Protein AF-A0A1C6HY02-F1 (afdb_monomer_lite)

Foldseek 3Di:
DPPPPPFFWKAFQNFTWGWDDKDKDKDWFPWDPDDVTGRTGIDIAMWIWIAGPVRDIDTHHPVRIDTPPPCVVVDDDDDD

pLDDT: mean 90.78, std 12.6, range [40.19, 98.38]

Sequence (80 aa):
MKIEVGLRPCKVNGKKALFHTWSNKSQIVPPSALMGGDNGGVLKYTVGIVEFENGAVGECLPNAIQFLDNKLNDYCFNQE

Structure (mmCIF, N/CA/C/O backbone):
data_AF-A0A1C6HY02-F1
#
_entry.id   AF-A0A1C6HY02-F1
#
loop_
_atom_site.group_PDB
_atom_site.id
_atom_site.type_symbol
_atom_site.label_atom_id
_atom_site.label_alt_id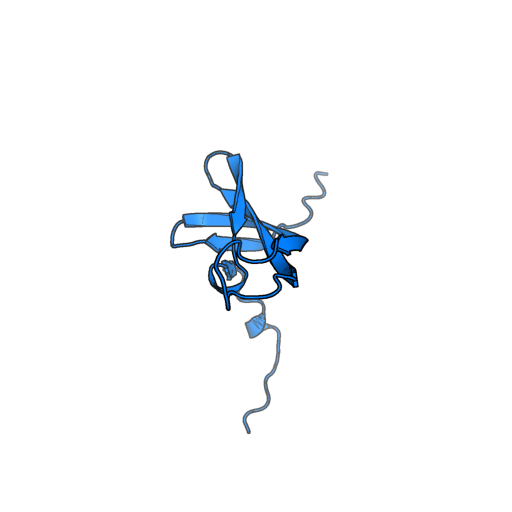
_atom_site.label_comp_id
_atom_site.label_asym_id
_atom_site.label_entity_id
_atom_site.label_seq_id
_atom_site.pdbx_PDB_ins_code
_atom_site.Cartn_x
_atom_site.Cartn_y
_atom_site.Cartn_z
_atom_site.occupancy
_atom_site.B_iso_or_equiv
_atom_site.auth_seq_id
_atom_site.auth_comp_id
_atom_site.auth_asym_id
_atom_site.auth_atom_id
_atom_site.pdbx_PDB_model_num
ATOM 1 N N . MET A 1 1 ? -27.067 2.018 8.926 1.00 40.19 1 MET A N 1
ATOM 2 C CA . MET A 1 1 ? -26.036 0.987 9.158 1.00 40.19 1 MET A CA 1
ATOM 3 C C . MET A 1 1 ? -24.931 1.223 8.138 1.00 40.19 1 MET A C 1
ATOM 5 O O . MET A 1 1 ? -25.134 0.924 6.970 1.00 40.19 1 MET A O 1
ATOM 9 N N . LYS A 1 2 ? -23.834 1.886 8.523 1.00 44.22 2 LYS A N 1
ATOM 10 C CA . LYS A 1 2 ? -22.655 1.978 7.655 1.00 44.22 2 LYS A CA 1
ATOM 11 C C . LYS A 1 2 ? -21.942 0.638 7.772 1.00 44.22 2 LYS A C 1
ATOM 13 O O . LYS A 1 2 ? -21.458 0.305 8.847 1.00 44.22 2 LYS A O 1
ATOM 18 N N . ILE A 1 3 ? -21.944 -0.145 6.703 1.00 45.59 3 ILE A N 1
ATOM 19 C CA . ILE A 1 3 ? -21.050 -1.294 6.593 1.00 45.59 3 ILE A CA 1
ATOM 20 C C . ILE A 1 3 ? -19.674 -0.687 6.306 1.00 45.59 3 ILE A C 1
ATOM 22 O O . ILE A 1 3 ? -19.306 -0.477 5.154 1.00 45.59 3 ILE A O 1
ATOM 26 N N . GLU A 1 4 ? -18.963 -0.278 7.356 1.00 59.75 4 GLU A N 1
ATOM 27 C CA . GLU A 1 4 ? -17.545 0.051 7.244 1.00 59.75 4 GLU A CA 1
ATOM 28 C C . GLU A 1 4 ? -16.816 -1.272 7.043 1.00 59.75 4 GLU A C 1
ATOM 30 O O . GLU A 1 4 ? -16.598 -2.040 7.978 1.00 59.75 4 GLU A O 1
ATOM 35 N N . VAL A 1 5 ? -16.506 -1.582 5.785 1.00 61.22 5 VAL A N 1
ATOM 36 C CA . VAL A 1 5 ? -15.542 -2.628 5.454 1.00 61.22 5 VAL A CA 1
ATOM 37 C C . VAL A 1 5 ? -14.237 -2.184 6.110 1.00 61.22 5 VAL A C 1
ATOM 39 O O . VAL A 1 5 ? -13.607 -1.244 5.636 1.00 61.22 5 VAL A O 1
ATOM 42 N N . GLY A 1 6 ? -13.919 -2.762 7.272 1.00 79.38 6 GLY A N 1
ATOM 43 C CA . GLY A 1 6 ? -12.859 -2.285 8.156 1.00 79.38 6 GLY A CA 1
ATOM 44 C C . GLY A 1 6 ? -11.500 -2.323 7.469 1.00 79.38 6 GLY A C 1
ATOM 45 O O . GLY A 1 6 ? -10.828 -3.356 7.469 1.00 79.38 6 GLY A O 1
ATOM 46 N N . LEU A 1 7 ? -11.110 -1.201 6.863 1.00 92.56 7 LEU A N 1
ATOM 47 C CA . LEU A 1 7 ? -9.787 -1.024 6.283 1.00 92.56 7 LEU A CA 1
ATOM 48 C C . LEU A 1 7 ? -8.740 -1.214 7.378 1.00 92.56 7 LEU A C 1
ATOM 50 O O . LEU A 1 7 ? -8.932 -0.808 8.527 1.00 92.56 7 LEU A O 1
ATOM 54 N N . ARG A 1 8 ? -7.618 -1.846 7.029 1.00 94.88 8 ARG A N 1
ATOM 55 C CA . ARG A 1 8 ? -6.577 -2.128 8.020 1.00 94.88 8 ARG A CA 1
ATOM 56 C C . ARG A 1 8 ? -5.770 -0.853 8.278 1.00 94.88 8 ARG A C 1
ATOM 58 O O . ARG A 1 8 ? -5.185 -0.327 7.328 1.00 94.88 8 ARG A O 1
ATOM 65 N N . PRO A 1 9 ? -5.674 -0.364 9.525 1.00 96.25 9 PRO A N 1
ATOM 66 C CA . PRO A 1 9 ? -4.788 0.745 9.840 1.00 96.25 9 PRO A CA 1
ATOM 67 C C . PRO A 1 9 ? -3.330 0.315 9.661 1.00 96.25 9 PRO A C 1
ATOM 69 O O . PRO A 1 9 ? -2.924 -0.780 10.066 1.00 96.25 9 PRO A O 1
ATOM 72 N N . CYS A 1 10 ? -2.526 1.190 9.070 1.00 97.56 10 CYS A N 1
ATOM 73 C CA . CYS A 1 10 ? -1.105 0.966 8.859 1.00 97.56 10 CYS A CA 1
ATOM 74 C C . CYS A 1 10 ? -0.280 2.239 9.085 1.00 97.56 10 CYS A C 1
ATOM 76 O O . CYS A 1 10 ? -0.804 3.348 9.209 1.00 97.56 10 CYS A O 1
ATOM 78 N N . LYS A 1 11 ? 1.042 2.080 9.116 1.00 97.81 11 LYS A N 1
ATOM 79 C CA . LYS A 1 11 ? 2.007 3.163 8.920 1.00 97.81 11 LYS A CA 1
ATOM 80 C C . LYS A 1 11 ? 2.787 2.921 7.640 1.00 97.81 11 LYS A C 1
ATOM 82 O O . LYS A 1 11 ? 3.201 1.794 7.384 1.00 97.81 11 LYS A O 1
ATOM 87 N N . VAL A 1 12 ? 3.018 3.988 6.884 1.00 97.62 12 VAL A N 1
ATOM 88 C CA . VAL A 1 12 ? 3.898 4.008 5.715 1.00 97.62 12 VAL A CA 1
ATOM 89 C C . VAL A 1 12 ? 4.957 5.075 5.931 1.00 97.62 12 VAL A C 1
ATOM 91 O O . VAL A 1 12 ? 4.627 6.253 6.075 1.00 97.62 12 VAL A O 1
ATOM 94 N N . ASN A 1 13 ? 6.227 4.665 6.006 1.00 93.56 13 ASN A N 1
ATOM 95 C CA . ASN A 1 13 ? 7.361 5.557 6.293 1.00 93.56 13 ASN A CA 1
ATOM 96 C C . ASN A 1 13 ? 7.109 6.477 7.509 1.00 93.56 13 ASN A C 1
ATOM 98 O O . ASN A 1 13 ? 7.341 7.684 7.463 1.00 93.56 13 ASN A O 1
ATOM 102 N N . GLY A 1 14 ? 6.550 5.912 8.584 1.00 93.81 14 GLY A N 1
ATOM 103 C CA . GLY A 1 14 ? 6.223 6.629 9.823 1.00 93.81 14 GLY A CA 1
ATOM 104 C C . GLY A 1 14 ? 4.902 7.413 9.817 1.00 93.81 14 GLY A C 1
ATOM 105 O O . GLY A 1 14 ? 4.447 7.812 10.888 1.00 93.81 14 GLY A O 1
ATOM 106 N N . LYS A 1 15 ? 4.242 7.588 8.666 1.00 97.31 15 LYS A N 1
ATOM 107 C CA . LYS A 1 15 ? 2.952 8.293 8.554 1.00 97.31 15 LYS A CA 1
ATOM 108 C C . LYS A 1 15 ? 1.786 7.318 8.671 1.00 97.31 15 LYS A C 1
ATOM 110 O O . LYS A 1 15 ? 1.824 6.252 8.064 1.00 97.31 15 LYS A O 1
ATOM 115 N N . LYS A 1 16 ? 0.752 7.670 9.438 1.00 97.31 16 LYS A N 1
ATOM 116 C CA . LYS A 1 16 ? -0.462 6.852 9.570 1.00 97.31 16 LYS A CA 1
ATOM 117 C C . LYS A 1 16 ? -1.267 6.867 8.273 1.00 97.31 16 LYS A C 1
ATOM 119 O O . LYS A 1 16 ? -1.355 7.897 7.604 1.00 97.31 16 LYS A O 1
ATOM 124 N N . ALA A 1 17 ? -1.845 5.720 7.946 1.00 97.94 17 ALA A N 1
ATOM 125 C CA . ALA A 1 17 ? -2.687 5.541 6.778 1.00 97.94 17 ALA A CA 1
ATOM 126 C C . ALA A 1 17 ? -3.684 4.387 6.977 1.00 97.94 17 ALA A C 1
ATOM 128 O O . ALA A 1 17 ? -3.546 3.582 7.903 1.00 97.94 17 ALA A O 1
ATOM 129 N N . LEU A 1 18 ? -4.662 4.291 6.082 1.00 97.44 18 LEU A N 1
ATOM 130 C CA . LEU A 1 18 ? -5.529 3.130 5.909 1.00 97.44 18 LEU A CA 1
ATOM 131 C C . LEU A 1 18 ? -5.089 2.357 4.670 1.00 97.44 18 LEU A C 1
ATOM 133 O O . LEU A 1 18 ? -4.932 2.932 3.595 1.00 97.44 18 LEU A O 1
ATOM 137 N N . PHE A 1 19 ? -4.892 1.051 4.815 1.00 97.38 19 PHE A N 1
ATOM 138 C CA . PHE A 1 19 ? -4.606 0.169 3.694 1.00 97.38 19 PHE A CA 1
ATOM 139 C C . PHE A 1 19 ? -5.901 -0.221 2.983 1.00 97.38 19 PHE A C 1
ATOM 141 O O . PHE A 1 19 ? -6.799 -0.800 3.601 1.00 97.38 19 PHE A O 1
ATOM 148 N N . HIS A 1 20 ? -5.957 0.056 1.681 1.00 96.88 20 HIS A N 1
ATOM 149 C CA . HIS A 1 20 ? -7.100 -0.251 0.824 1.00 96.88 20 HIS A CA 1
ATOM 150 C C . HIS A 1 20 ? -6.941 -1.606 0.143 1.00 96.88 20 HIS A C 1
ATOM 152 O O . HIS A 1 20 ? -7.776 -2.491 0.312 1.00 96.88 20 HIS A O 1
ATOM 158 N N . THR A 1 21 ? -5.875 -1.775 -0.643 1.00 97.19 21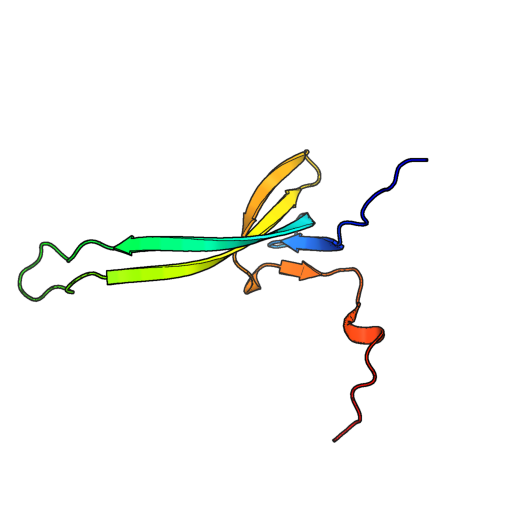 THR A N 1
ATOM 159 C CA . THR A 1 21 ? -5.658 -2.995 -1.431 1.00 97.19 21 THR A CA 1
ATOM 160 C C . THR A 1 21 ? -4.224 -3.108 -1.952 1.00 97.19 21 THR A C 1
ATOM 162 O O . THR A 1 21 ? -3.462 -2.141 -1.938 1.00 97.19 21 THR A O 1
ATOM 165 N N . TRP A 1 22 ? -3.864 -4.290 -2.450 1.00 97.88 22 TRP A N 1
ATOM 166 C CA . TRP A 1 22 ? -2.655 -4.503 -3.244 1.00 97.88 22 TRP A CA 1
ATOM 167 C C . TRP A 1 22 ? -2.943 -4.254 -4.729 1.00 97.88 22 TRP A C 1
ATOM 169 O O . TRP A 1 22 ? -3.998 -4.629 -5.237 1.00 97.88 22 TRP A O 1
ATOM 179 N N . SER A 1 23 ? -1.980 -3.678 -5.446 1.00 98.00 23 SER A N 1
ATOM 180 C CA . SER A 1 23 ? -2.013 -3.520 -6.901 1.00 98.00 23 SER A CA 1
ATOM 181 C C . SER A 1 23 ? -0.759 -4.130 -7.515 1.00 98.00 23 SER A C 1
ATOM 183 O O . SER A 1 23 ? 0.359 -3.783 -7.141 1.00 98.00 23 SER A O 1
ATOM 185 N N . ASN A 1 24 ? -0.936 -4.990 -8.516 1.00 97.75 24 ASN A N 1
ATOM 186 C CA . ASN A 1 24 ? 0.169 -5.522 -9.311 1.00 97.75 24 ASN A CA 1
ATOM 187 C C . ASN A 1 24 ? 0.440 -4.598 -10.502 1.00 97.75 24 ASN A C 1
ATOM 189 O O . ASN A 1 24 ? -0.492 -4.157 -11.176 1.00 97.75 24 ASN A O 1
ATOM 193 N N . LYS A 1 25 ? 1.712 -4.295 -10.749 1.00 96.38 25 LYS A N 1
ATOM 194 C CA . LYS A 1 25 ? 2.179 -3.401 -11.810 1.00 96.38 25 LYS A CA 1
ATOM 195 C C . LYS A 1 25 ? 3.136 -4.145 -12.735 1.00 96.38 25 LYS A C 1
ATOM 197 O O . LYS A 1 25 ? 3.831 -5.077 -12.330 1.00 96.38 25 LYS A O 1
ATOM 202 N N . SER A 1 26 ? 3.159 -3.711 -13.988 1.00 96.62 26 SER A N 1
ATOM 203 C CA . SER A 1 26 ? 4.061 -4.205 -15.021 1.00 96.62 26 SER A CA 1
ATOM 204 C C . SER A 1 26 ? 4.538 -3.009 -15.827 1.00 96.62 26 SER A C 1
ATOM 206 O O . SER A 1 26 ? 3.728 -2.339 -16.465 1.00 96.62 26 SER A O 1
ATOM 208 N N . GLN A 1 27 ? 5.835 -2.737 -15.788 1.00 95.38 27 GLN A N 1
ATOM 209 C CA . GLN A 1 27 ? 6.459 -1.637 -16.510 1.00 95.38 27 GLN A CA 1
ATOM 210 C C . GLN A 1 27 ? 7.445 -2.195 -17.532 1.00 95.38 27 GLN A C 1
ATOM 212 O O . GLN A 1 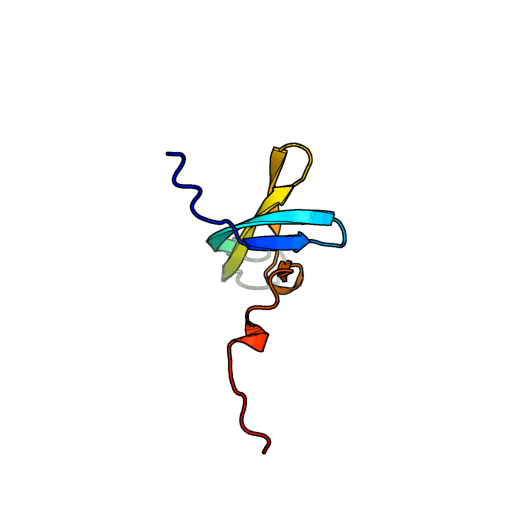27 ? 8.273 -3.046 -17.210 1.00 95.38 27 GLN A O 1
ATOM 217 N N . ILE A 1 28 ? 7.358 -1.705 -18.767 1.00 96.06 28 ILE A N 1
ATOM 218 C CA . ILE A 1 28 ? 8.349 -2.005 -19.800 1.00 96.06 28 ILE A CA 1
ATOM 219 C C . ILE A 1 28 ? 9.589 -1.159 -19.512 1.00 96.06 28 ILE A C 1
ATOM 221 O O . ILE A 1 28 ? 9.494 0.062 -19.378 1.00 96.06 28 ILE A O 1
ATOM 225 N N . VAL A 1 29 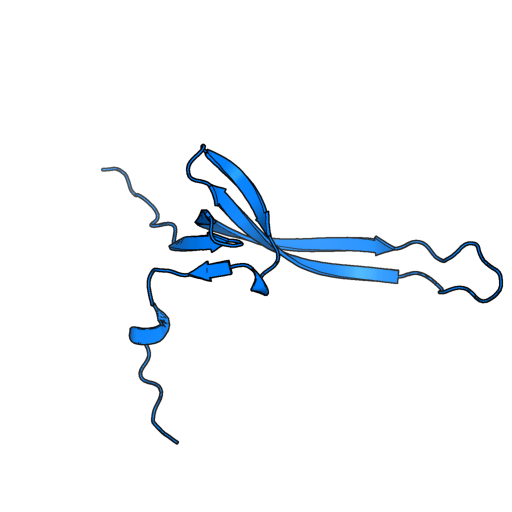? 10.739 -1.817 -19.418 1.00 95.25 29 VAL A N 1
ATOM 226 C CA . VAL A 1 29 ? 12.051 -1.180 -19.320 1.00 95.25 29 VAL A CA 1
ATOM 227 C C . VAL A 1 29 ? 12.695 -1.306 -20.701 1.00 95.25 29 VAL A C 1
ATOM 229 O O . VAL A 1 29 ? 12.971 -2.432 -21.122 1.00 95.25 29 VAL A O 1
ATOM 232 N N . PRO A 1 30 ? 12.861 -0.205 -21.456 1.00 93.31 30 PRO A N 1
ATOM 233 C CA . PRO A 1 30 ? 13.476 -0.272 -22.775 1.00 93.31 30 PRO A CA 1
ATOM 234 C C . PRO A 1 30 ? 14.956 -0.673 -22.661 1.00 93.31 30 PRO A C 1
ATOM 236 O O . PRO A 1 30 ? 15.566 -0.422 -21.621 1.00 93.31 30 PRO A O 1
ATOM 239 N N . PRO A 1 31 ? 15.538 -1.271 -23.714 1.00 93.75 31 PRO A N 1
ATOM 240 C CA . PRO A 1 31 ? 16.967 -1.554 -23.753 1.00 93.75 31 PRO A CA 1
ATOM 241 C C . PRO A 1 31 ? 17.799 -0.279 -23.629 1.00 93.75 31 PRO A C 1
ATOM 243 O O . PRO A 1 31 ? 17.384 0.806 -24.051 1.00 93.75 31 PRO A O 1
ATOM 246 N N . SER A 1 32 ? 19.004 -0.431 -23.090 1.00 93.38 32 SER A N 1
ATOM 247 C CA . SER A 1 32 ? 19.987 0.642 -23.043 1.00 93.38 32 SER A CA 1
ATOM 248 C C . SER A 1 32 ? 20.444 1.027 -24.453 1.00 93.38 32 SER A C 1
ATOM 250 O O . SER A 1 32 ? 20.716 0.177 -25.298 1.00 93.38 32 SER A O 1
ATOM 252 N N . ALA A 1 33 ? 20.566 2.332 -24.706 1.00 92.75 33 ALA A N 1
ATOM 253 C CA . ALA A 1 33 ? 21.051 2.860 -25.984 1.00 92.75 33 ALA A CA 1
ATOM 254 C C . ALA A 1 33 ? 22.587 2.798 -26.130 1.00 92.75 33 ALA A C 1
ATOM 256 O O . ALA A 1 33 ? 23.125 3.157 -27.177 1.00 92.75 33 ALA A O 1
ATOM 257 N N . LEU A 1 34 ? 23.308 2.395 -25.078 1.00 94.50 34 LEU A N 1
ATOM 258 C CA . LEU A 1 34 ? 24.769 2.331 -25.069 1.00 94.50 34 LEU A CA 1
ATOM 259 C C . LEU A 1 34 ? 25.268 1.008 -25.662 1.00 94.50 34 LEU A C 1
ATOM 261 O O . LEU A 1 34 ? 24.686 -0.051 -25.438 1.00 94.50 34 LEU A O 1
ATOM 265 N N . MET A 1 35 ? 26.392 1.056 -26.383 1.00 87.25 35 MET A N 1
ATOM 266 C CA . MET A 1 35 ? 27.043 -0.150 -26.902 1.00 87.25 35 MET A CA 1
ATOM 267 C C . MET A 1 35 ? 27.454 -1.065 -25.737 1.00 87.25 35 MET A C 1
ATOM 269 O O . MET A 1 35 ? 28.194 -0.643 -24.852 1.00 87.25 35 MET A O 1
ATOM 273 N N . GLY A 1 36 ? 26.960 -2.307 -25.741 1.00 90.62 36 GLY A N 1
ATOM 274 C CA . GLY A 1 36 ? 27.162 -3.272 -24.651 1.00 90.62 36 GLY A CA 1
ATOM 275 C C . GLY A 1 36 ? 26.227 -3.095 -23.445 1.00 90.62 36 GLY A C 1
ATOM 276 O O . GLY A 1 36 ? 26.457 -3.724 -22.415 1.00 90.62 36 GLY A O 1
ATOM 277 N N . GLY A 1 37 ? 25.204 -2.240 -23.548 1.00 88.75 37 GLY A N 1
ATOM 278 C CA . GLY A 1 37 ? 24.200 -2.037 -22.505 1.00 88.75 37 GLY A CA 1
ATOM 279 C C . GLY A 1 37 ? 23.201 -3.193 -22.361 1.00 88.75 37 GLY A C 1
ATOM 280 O O . GLY A 1 37 ? 23.208 -4.149 -23.137 1.00 88.75 37 GLY A O 1
ATOM 281 N N . ASP A 1 38 ? 22.340 -3.111 -21.343 1.00 89.62 38 ASP A N 1
ATOM 282 C CA . ASP A 1 38 ? 21.313 -4.123 -21.090 1.00 89.62 38 ASP A CA 1
ATOM 283 C C . ASP A 1 38 ? 20.238 -4.174 -22.192 1.00 89.62 38 ASP A C 1
ATOM 285 O O . ASP A 1 38 ? 19.952 -3.191 -22.877 1.00 89.62 38 ASP A O 1
ATOM 289 N N . ASN A 1 39 ? 19.613 -5.346 -22.338 1.00 91.75 39 ASN A N 1
ATOM 290 C CA . ASN A 1 39 ? 18.569 -5.596 -23.336 1.00 91.75 39 ASN A CA 1
ATOM 291 C C . ASN A 1 39 ? 17.175 -5.103 -22.900 1.00 91.75 39 ASN A C 1
ATOM 293 O O . ASN A 1 39 ? 16.190 -5.379 -23.590 1.00 91.75 39 ASN A O 1
ATOM 297 N N . GLY A 1 40 ? 17.059 -4.407 -21.765 1.00 94.06 40 GLY A N 1
ATOM 298 C CA . GLY A 1 40 ? 15.771 -4.060 -21.179 1.00 94.06 40 GLY A CA 1
ATOM 299 C C . GLY A 1 40 ? 14.988 -5.290 -20.709 1.00 94.06 40 GLY A C 1
ATOM 300 O O . GLY A 1 40 ? 15.535 -6.374 -20.490 1.00 94.06 40 GLY A O 1
ATOM 301 N N . GLY A 1 41 ? 13.679 -5.127 -20.526 1.00 94.75 41 GLY A N 1
ATOM 302 C CA . GLY A 1 41 ? 12.790 -6.199 -20.090 1.00 94.75 41 GLY A CA 1
ATOM 303 C C . GLY A 1 41 ? 11.458 -5.695 -19.547 1.00 94.75 41 GLY A C 1
ATOM 304 O O . GLY A 1 41 ? 10.993 -4.603 -19.870 1.00 94.75 41 GLY A O 1
ATOM 305 N N . VAL A 1 42 ? 10.824 -6.509 -18.705 1.00 96.75 42 VAL A N 1
ATOM 306 C CA . VAL A 1 42 ? 9.576 -6.146 -18.025 1.00 96.75 42 VAL A CA 1
ATOM 307 C C . VAL A 1 42 ? 9.782 -6.235 -16.522 1.00 96.75 42 VAL A C 1
ATOM 309 O O . VAL A 1 42 ? 9.996 -7.321 -15.983 1.00 96.75 42 VAL A O 1
ATOM 312 N N . LEU A 1 43 ? 9.670 -5.097 -15.840 1.00 94.81 43 LEU A N 1
ATOM 313 C CA . LEU A 1 43 ? 9.673 -5.035 -14.387 1.00 94.81 43 LEU A CA 1
ATOM 314 C C . LEU A 1 43 ? 8.251 -5.273 -13.875 1.00 94.81 43 LEU A C 1
ATOM 316 O O . LEU A 1 43 ? 7.350 -4.469 -14.115 1.00 94.81 43 LEU A O 1
ATOM 320 N N . LYS A 1 44 ? 8.052 -6.375 -13.152 1.00 97.12 44 LYS A N 1
ATOM 321 C CA . LYS A 1 44 ? 6.795 -6.681 -12.461 1.00 97.12 44 LYS A CA 1
ATOM 322 C C . LYS A 1 44 ? 6.985 -6.514 -10.964 1.00 97.12 44 LYS A C 1
ATOM 324 O O . LYS A 1 44 ? 7.948 -7.038 -10.411 1.00 97.12 44 LYS A O 1
ATOM 329 N N . TYR A 1 45 ? 6.074 -5.799 -10.318 1.00 96.81 45 TYR A N 1
ATOM 330 C CA . TYR A 1 45 ? 6.136 -5.551 -8.880 1.00 96.81 45 TYR A CA 1
ATOM 331 C C . TYR A 1 45 ? 4.745 -5.288 -8.300 1.00 96.81 45 TYR A C 1
ATOM 333 O O . TYR A 1 45 ? 3.801 -4.966 -9.022 1.00 96.81 45 TYR A O 1
ATOM 341 N N . THR A 1 46 ? 4.618 -5.437 -6.986 1.00 98.06 46 THR A N 1
ATOM 342 C CA . THR A 1 46 ? 3.379 -5.186 -6.242 1.00 98.06 46 THR A CA 1
ATOM 343 C C . THR A 1 46 ? 3.545 -3.928 -5.402 1.00 98.06 46 THR A C 1
ATOM 345 O O . THR A 1 46 ? 4.604 -3.718 -4.813 1.00 98.06 46 THR A O 1
ATOM 348 N N . VAL A 1 47 ? 2.499 -3.110 -5.326 1.00 98.38 47 VAL A N 1
ATOM 349 C CA . VAL A 1 47 ? 2.412 -1.932 -4.451 1.00 98.38 47 VAL A CA 1
ATOM 350 C C . VAL A 1 47 ? 1.166 -2.013 -3.577 1.00 98.38 47 VAL A C 1
ATOM 352 O O . VAL A 1 47 ? 0.170 -2.627 -3.965 1.00 98.38 47 VAL A O 1
ATOM 355 N N . GLY A 1 48 ? 1.212 -1.400 -2.401 1.00 98.25 48 GLY A N 1
ATOM 356 C CA . GLY A 1 48 ? 0.036 -1.149 -1.577 1.00 98.25 48 GLY A CA 1
ATOM 357 C C . GLY A 1 48 ? -0.599 0.191 -1.931 1.00 98.25 48 GLY A C 1
ATOM 358 O O . GLY A 1 48 ? 0.112 1.173 -2.140 1.00 98.25 48 GLY A O 1
ATOM 359 N N . ILE A 1 49 ? -1.929 0.227 -1.983 1.00 98.38 49 ILE A N 1
ATOM 360 C CA . ILE A 1 49 ? -2.724 1.452 -2.087 1.00 98.38 49 ILE A CA 1
ATOM 361 C C . ILE A 1 49 ? -3.148 1.854 -0.679 1.00 98.38 49 ILE A C 1
ATOM 363 O O . ILE A 1 49 ? -3.798 1.072 0.024 1.00 98.38 49 ILE A O 1
ATOM 367 N N . VAL A 1 50 ? -2.767 3.059 -0.266 1.00 98.25 50 VAL A N 1
ATOM 368 C CA . VAL A 1 50 ? -3.017 3.572 1.084 1.00 98.25 50 VAL A CA 1
ATOM 369 C C . VAL A 1 50 ? -3.616 4.973 1.047 1.00 98.25 50 VAL A C 1
ATOM 371 O O . VAL A 1 50 ? -3.330 5.744 0.135 1.00 98.25 50 VAL A O 1
ATOM 374 N N . GLU A 1 51 ? -4.414 5.313 2.053 1.00 98.06 51 GLU A N 1
ATOM 375 C CA . GLU A 1 51 ? -4.985 6.647 2.258 1.00 98.06 51 GLU A CA 1
ATOM 376 C C . GLU A 1 51 ? -4.427 7.261 3.542 1.00 98.06 51 GLU A C 1
ATOM 378 O O . GLU A 1 51 ? -4.551 6.679 4.618 1.00 98.06 51 GLU A O 1
ATOM 383 N N . PHE A 1 52 ? -3.783 8.419 3.431 1.00 97.69 52 PHE A N 1
ATOM 384 C CA . PHE A 1 52 ? -3.176 9.129 4.557 1.00 97.69 52 PHE A CA 1
ATOM 385 C C . PHE A 1 52 ? -4.203 9.975 5.322 1.00 97.69 52 PHE A C 1
ATOM 387 O O . PHE A 1 52 ? -5.286 10.265 4.827 1.00 97.69 52 PHE A O 1
ATOM 394 N N . GLU A 1 53 ? -3.841 10.442 6.521 1.00 95.50 53 GLU A N 1
ATOM 395 C CA . GLU A 1 53 ? -4.724 11.245 7.392 1.00 95.50 53 GLU A CA 1
ATOM 396 C C . GLU A 1 53 ? -5.254 12.540 6.746 1.00 95.50 53 GLU A C 1
ATOM 398 O O . GLU A 1 53 ? -6.276 13.067 7.171 1.00 95.50 53 GLU A O 1
ATOM 403 N N . ASN A 1 54 ? -4.585 13.055 5.711 1.00 95.69 54 ASN A N 1
ATOM 404 C CA . ASN A 1 54 ? -5.044 14.214 4.940 1.00 95.69 54 ASN A CA 1
ATOM 405 C C . ASN A 1 54 ? -5.994 13.845 3.780 1.00 95.69 54 ASN A C 1
ATOM 407 O O . ASN A 1 54 ? -6.281 14.702 2.946 1.00 95.69 54 ASN A O 1
ATOM 411 N N . GLY A 1 55 ? -6.428 12.585 3.686 1.00 95.12 55 GLY A N 1
ATOM 412 C CA . GLY A 1 55 ? -7.275 12.056 2.613 1.00 95.12 55 GLY A CA 1
ATOM 413 C C . GLY A 1 55 ? -6.541 11.777 1.297 1.00 95.12 55 GLY A C 1
ATOM 414 O O . GLY A 1 55 ? -7.170 11.384 0.317 1.00 95.12 55 GLY A O 1
ATOM 415 N N . ALA A 1 56 ? -5.220 11.980 1.227 1.00 97.94 56 ALA A N 1
ATOM 416 C CA . ALA A 1 56 ? -4.459 11.680 0.018 1.00 97.94 56 ALA A CA 1
ATOM 417 C C . ALA A 1 56 ? -4.296 10.165 -0.157 1.00 97.94 56 ALA A C 1
ATOM 419 O O . ALA A 1 56 ? -3.853 9.476 0.763 1.00 97.94 56 ALA A O 1
ATOM 420 N N . VAL A 1 57 ? -4.578 9.663 -1.359 1.00 98.12 57 VAL A N 1
ATOM 421 C CA . VAL A 1 57 ? -4.323 8.269 -1.740 1.00 98.12 57 VAL A CA 1
ATOM 422 C C . VAL A 1 57 ? -2.967 8.169 -2.436 1.00 98.12 57 VAL A C 1
ATOM 424 O O . VAL A 1 57 ? -2.646 8.990 -3.296 1.00 98.12 57 VAL A O 1
ATOM 427 N N . GLY A 1 58 ? -2.167 7.168 -2.073 1.00 97.69 58 GLY A N 1
ATOM 428 C CA . GLY A 1 58 ? -0.840 6.951 -2.644 1.00 97.69 58 GLY A CA 1
ATOM 429 C C . GLY A 1 58 ? -0.462 5.479 -2.772 1.00 97.69 58 GLY A C 1
ATOM 430 O O . GLY A 1 58 ? -1.069 4.602 -2.155 1.00 97.69 58 GLY A O 1
ATOM 431 N N . GLU A 1 59 ? 0.570 5.228 -3.578 1.00 97.88 59 GLU A N 1
ATOM 432 C CA . GLU A 1 59 ? 1.194 3.913 -3.733 1.00 97.88 59 GLU A CA 1
ATOM 433 C C . GLU A 1 59 ? 2.447 3.808 -2.851 1.00 97.88 59 GLU A C 1
ATOM 435 O O . GLU A 1 59 ? 3.215 4.766 -2.720 1.00 97.88 59 GLU A O 1
ATOM 440 N N . CYS A 1 60 ? 2.688 2.636 -2.267 1.00 97.62 60 CYS A N 1
ATOM 441 C CA . CYS A 1 60 ? 3.916 2.344 -1.529 1.00 97.62 60 CYS A CA 1
ATOM 442 C C . CYS A 1 60 ? 4.393 0.906 -1.755 1.00 97.62 60 CYS A C 1
ATOM 444 O O . CYS A 1 60 ? 3.618 0.014 -2.099 1.00 97.62 60 CYS A O 1
ATOM 446 N N . LEU A 1 61 ? 5.693 0.670 -1.567 1.00 97.44 61 LEU A N 1
ATOM 447 C CA . LEU A 1 61 ? 6.246 -0.681 -1.635 1.00 97.44 61 LEU A CA 1
ATOM 448 C C . LEU A 1 61 ? 5.774 -1.522 -0.435 1.00 97.44 61 LEU A C 1
ATOM 450 O O . LEU A 1 61 ? 5.592 -0.971 0.653 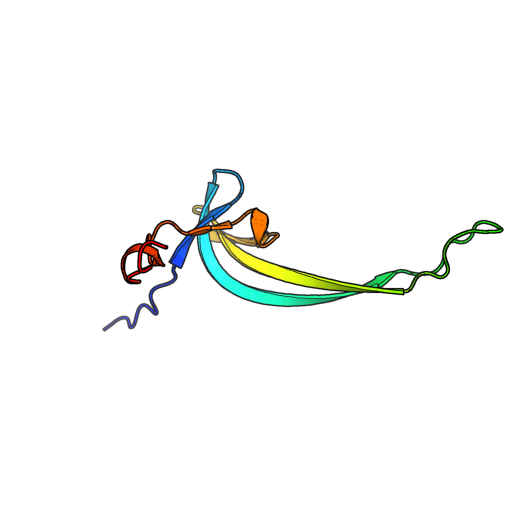1.00 97.44 61 LEU A O 1
ATOM 454 N N . PRO A 1 62 ? 5.631 -2.854 -0.583 1.00 97.25 62 PRO A N 1
ATOM 455 C CA . PRO A 1 62 ? 5.149 -3.717 0.494 1.00 97.25 62 PRO A CA 1
ATOM 456 C C . PRO A 1 62 ? 5.980 -3.618 1.778 1.00 97.25 62 PRO A C 1
ATOM 458 O O . PRO A 1 62 ? 5.426 -3.594 2.871 1.00 97.25 62 PRO A O 1
ATOM 461 N N . ASN A 1 63 ? 7.304 -3.491 1.651 1.00 96.75 63 ASN A N 1
ATOM 462 C CA . ASN A 1 63 ? 8.226 -3.367 2.783 1.00 96.75 63 ASN A CA 1
ATOM 463 C C . ASN A 1 63 ? 8.119 -2.028 3.538 1.00 96.75 63 ASN A C 1
ATOM 465 O O . ASN A 1 63 ? 8.668 -1.908 4.630 1.00 96.75 63 ASN A O 1
ATOM 469 N N . ALA A 1 64 ? 7.427 -1.033 2.981 1.00 97.62 64 ALA A N 1
ATOM 470 C CA . ALA A 1 64 ? 7.186 0.246 3.638 1.00 97.62 64 ALA A CA 1
ATOM 471 C C . ALA A 1 64 ? 5.930 0.226 4.525 1.00 97.62 64 ALA A C 1
ATOM 473 O O . ALA A 1 64 ? 5.702 1.189 5.258 1.00 97.62 64 ALA A O 1
ATOM 474 N N . ILE A 1 65 ? 5.107 -0.830 4.451 1.00 97.69 65 ILE A N 1
ATOM 475 C CA . ILE A 1 65 ? 3.836 -0.941 5.174 1.00 97.69 65 ILE A CA 1
ATOM 476 C C . ILE A 1 65 ? 4.036 -1.699 6.488 1.00 97.69 65 ILE A C 1
ATOM 478 O O . ILE A 1 65 ? 4.445 -2.857 6.500 1.00 97.69 65 ILE A O 1
ATOM 482 N N . GLN A 1 66 ? 3.636 -1.076 7.596 1.00 97.31 66 GLN A N 1
ATOM 483 C CA . GLN A 1 66 ? 3.478 -1.733 8.893 1.00 97.31 66 GLN A CA 1
ATOM 484 C C . GLN A 1 66 ? 2.002 -1.719 9.298 1.00 97.31 66 GLN A C 1
ATOM 486 O O . GLN A 1 66 ? 1.457 -0.658 9.603 1.00 97.31 66 GLN A O 1
ATOM 491 N N . PHE A 1 67 ? 1.346 -2.881 9.326 1.00 96.88 67 PHE A N 1
ATOM 492 C CA . PHE A 1 67 ? -0.023 -2.994 9.839 1.00 96.88 67 PHE A CA 1
ATOM 493 C C . PHE A 1 67 ? -0.062 -2.807 11.359 1.00 96.88 67 PHE A C 1
ATOM 495 O O . PHE A 1 67 ? 0.801 -3.314 12.072 1.00 96.88 67 PHE A O 1
ATOM 502 N N . LEU A 1 68 ? -1.064 -2.073 11.848 1.00 95.19 68 LEU A N 1
ATOM 503 C CA . LEU A 1 68 ? -1.206 -1.712 13.265 1.00 95.19 68 LEU A CA 1
ATOM 504 C C . LEU A 1 68 ? -2.258 -2.540 14.010 1.00 95.19 68 LEU A C 1
ATOM 506 O O . LEU A 1 68 ? -2.399 -2.403 15.219 1.00 95.19 68 LEU A O 1
ATOM 510 N N . ASP A 1 69 ? -3.005 -3.379 13.298 1.00 92.94 69 ASP A N 1
ATOM 511 C CA . ASP A 1 69 ? -4.058 -4.218 13.872 1.00 92.94 69 ASP A CA 1
ATOM 512 C C . ASP A 1 69 ? -3.529 -5.509 14.517 1.00 92.94 69 ASP A C 1
ATOM 514 O O . ASP A 1 69 ? -4.319 -6.283 15.040 1.00 92.94 69 ASP A O 1
ATOM 518 N N . ASN A 1 70 ? -2.209 -5.742 14.486 1.00 89.56 70 ASN A N 1
ATOM 519 C CA . ASN A 1 70 ? -1.529 -6.883 15.107 1.00 89.56 70 ASN A CA 1
ATOM 520 C C . ASN A 1 70 ? -2.196 -8.242 14.833 1.00 89.56 70 ASN A C 1
ATOM 522 O O . ASN A 1 70 ? -2.128 -9.132 15.674 1.00 89.56 70 ASN A O 1
ATOM 526 N N . LYS A 1 71 ? -2.785 -8.436 13.641 1.00 88.81 71 LYS A N 1
ATOM 527 C CA . LYS A 1 71 ? -3.469 -9.692 13.271 1.00 88.81 71 LYS A CA 1
ATOM 528 C C . LYS A 1 71 ? -2.622 -10.949 13.437 1.00 88.81 71 LYS A C 1
ATOM 530 O O . LYS A 1 71 ? -3.179 -12.027 13.539 1.00 88.81 71 LYS A O 1
ATOM 535 N N . LEU A 1 72 ? -1.291 -10.834 13.451 1.00 87.75 72 LEU A N 1
ATOM 536 C CA . LEU A 1 72 ? -0.412 -11.968 13.742 1.00 87.75 72 LEU A CA 1
ATOM 537 C C . LEU A 1 72 ? -0.672 -12.578 15.128 1.00 87.75 72 LEU A C 1
ATOM 539 O O . LEU A 1 72 ? -0.472 -13.774 15.283 1.00 87.75 72 LEU A O 1
ATOM 543 N N . ASN A 1 73 ? -1.167 -11.802 16.096 1.00 87.69 73 ASN A N 1
ATOM 544 C CA . ASN A 1 73 ? -1.522 -12.297 17.428 1.00 87.69 73 ASN A CA 1
ATOM 545 C C . ASN A 1 73 ? -2.691 -13.294 17.407 1.00 87.69 73 ASN A C 1
ATOM 547 O O . ASN A 1 73 ? -2.827 -14.079 18.340 1.00 87.69 73 ASN A O 1
ATOM 551 N N . ASP A 1 74 ? -3.513 -13.281 16.354 1.00 87.25 74 ASP A N 1
ATOM 552 C CA . ASP A 1 74 ? -4.624 -14.223 16.187 1.00 87.25 74 ASP A CA 1
ATOM 553 C C . ASP A 1 74 ? -4.144 -15.606 15.705 1.00 87.25 74 ASP A C 1
ATOM 555 O O . ASP A 1 74 ? -4.934 -16.546 15.613 1.00 87.25 74 ASP A O 1
ATOM 559 N N . TYR A 1 75 ? -2.853 -15.747 15.381 1.00 85.56 75 TYR A N 1
ATOM 560 C CA . TYR A 1 75 ? -2.256 -16.989 14.907 1.00 85.56 75 TYR A CA 1
ATOM 561 C C . TYR A 1 75 ? -1.407 -17.620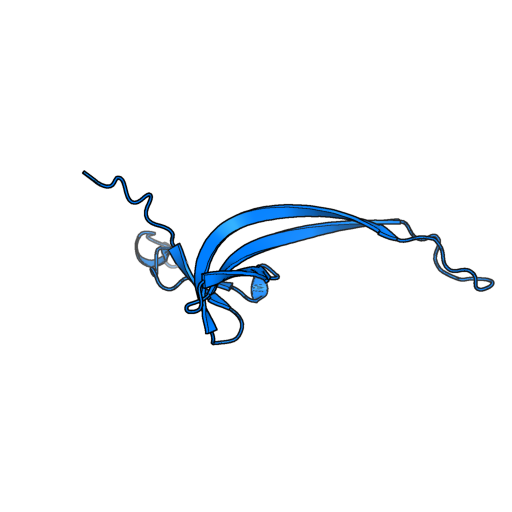 16.015 1.00 85.56 75 TYR A C 1
ATOM 563 O O . TYR A 1 75 ? -0.476 -17.011 16.538 1.00 85.56 75 TYR A O 1
ATOM 571 N N . CYS A 1 76 ? -1.689 -18.881 16.345 1.00 80.50 76 CYS A N 1
ATOM 572 C CA . CYS A 1 76 ? -0.803 -19.686 17.180 1.00 80.50 76 CYS A CA 1
ATOM 573 C C . CYS A 1 76 ? 0.364 -20.197 16.327 1.00 80.50 76 CYS A C 1
ATOM 575 O O . CYS A 1 76 ? 0.233 -21.193 15.616 1.00 80.50 76 CYS A O 1
ATOM 577 N N . PHE A 1 77 ? 1.510 -19.523 16.398 1.00 78.81 77 PHE A N 1
ATOM 578 C CA . PHE A 1 77 ? 2.766 -20.101 15.929 1.00 78.81 77 PHE A CA 1
ATOM 579 C C . PHE A 1 77 ? 3.249 -21.067 17.012 1.00 78.81 77 PHE A C 1
ATOM 581 O O . PHE A 1 77 ? 3.616 -20.636 18.105 1.00 78.81 77 PHE A O 1
ATOM 588 N N . ASN A 1 78 ? 3.184 -22.373 16.750 1.00 77.12 78 ASN A N 1
ATOM 589 C CA . ASN A 1 78 ? 3.809 -23.349 17.640 1.00 77.12 78 ASN A CA 1
ATOM 590 C C . ASN A 1 78 ? 5.301 -23.000 17.751 1.00 77.12 78 ASN A C 1
ATOM 592 O O . ASN A 1 78 ? 5.937 -22.726 16.734 1.00 77.12 78 ASN A O 1
ATOM 596 N N . GLN A 1 79 ? 5.835 -22.958 18.973 1.00 67.25 79 GLN A N 1
ATOM 597 C CA . GLN A 1 79 ? 7.270 -22.776 19.186 1.00 67.25 79 GLN A CA 1
ATOM 598 C C . GLN A 1 79 ? 7.998 -24.010 18.631 1.00 67.25 79 GLN A C 1
ATOM 600 O O . GLN A 1 79 ? 7.634 -25.130 18.993 1.00 67.25 79 GLN A O 1
ATOM 605 N N . GLU A 1 80 ? 8.955 -23.794 17.726 1.00 60.94 80 GLU A N 1
ATOM 606 C CA . GLU A 1 80 ? 9.890 -24.826 17.245 1.00 60.94 80 GLU A CA 1
ATOM 607 C C . GLU A 1 80 ? 10.883 -25.248 18.335 1.00 60.94 80 GLU A C 1
ATOM 609 O O . GLU A 1 80 ? 11.305 -24.371 19.130 1.00 60.94 80 GLU A O 1
#

Radius of gyration: 18.46 Å; chains: 1; bounding box: 53×39×46 Å

Secondary structure (DSSP, 8-state):
------PEEEEETTEEEEEEEEEEEEEEEPPPSSTT----EEEEEEEEEEEETTS-EEEE-GGGEEESS-GGGGS-----